Protein AF-A0A2V7WI33-F1 (afdb_monomer_lite)

Sequence (175 aa):
MARVALKHTANIDGDFFVDTTCIDCDACRQIAPAVFHDVGDQSAVFHQPASASELLQAQKALISCPTASIGSVRKHDMRGAVTSYPELIEGDVYRCGFTAENSFGAFSYLIQHPNGNAMVDSPRFAGPLVKRIDDMGGIRRLLLTHQDDVADHEKFHQRFGCERVLHRDDVRART

Secondary structure (DSSP, 8-state):
---GGGB-TTSPSSSEEEBTT-----HHHHH-TTTEEE-SSSEEESS---SHHHHHHHHHHHHH-TT--EEESS----HHHHTTPSEEEETTEEE-----GGGTT---EEE--TT--EEES-----HHHHHHHHHTT--SEEE-SSTTS-TTHHHHHHHH-PEEE--GGG--TT-

Foldseek 3Di:
DADPVQFDPPADDAFKWFGPVAQPLCQLCVQQVVFWDDPDRGITGPDDDPDPSNVLSLLLSQQQRQSSRMGGPDDDDSCSNLVCAQPDDDDQKGWGRQAHVQLSSDIKIWGQDPVFIEIEFDHAPDPSSQVVCVVSRAGAAYEYAALRRRHPVVVSCVSRVHHYDYDPVRDDPVD

Structure (mmCIF, N/CA/C/O backbone):
data_AF-A0A2V7WI33-F1
#
_entry.id   AF-A0A2V7WI33-F1
#
loop_
_atom_site.group_PDB
_atom_site.id
_atom_site.type_symbol
_atom_site.label_atom_id
_atom_site.label_alt_id
_atom_site.label_comp_id
_atom_site.label_asym_id
_atom_site.label_entity_id
_atom_site.label_seq_id
_atom_site.pdbx_PDB_ins_code
_atom_site.Cartn_x
_atom_site.Cartn_y
_atom_site.Cartn_z
_atom_site.occupancy
_atom_site.B_iso_or_equiv
_atom_site.auth_seq_id
_atom_site.auth_comp_id
_atom_site.auth_asym_id
_atom_site.auth_atom_id
_atom_site.pdbx_PDB_model_num
ATOM 1 N N . MET A 1 1 ? 11.188 -8.613 0.049 1.00 87.31 1 MET A N 1
ATOM 2 C CA . MET A 1 1 ? 11.698 -7.505 -0.791 1.00 87.31 1 MET A CA 1
ATOM 3 C C . MET A 1 1 ? 12.131 -8.096 -2.113 1.00 87.31 1 MET A C 1
ATOM 5 O O . MET A 1 1 ? 12.707 -9.182 -2.101 1.00 87.31 1 MET A O 1
ATOM 9 N N . ALA A 1 2 ? 11.846 -7.384 -3.200 1.00 96.25 2 ALA A N 1
ATOM 10 C CA . ALA A 1 2 ? 12.028 -7.858 -4.556 1.00 96.25 2 ALA A CA 1
ATOM 11 C C . ALA A 1 2 ? 13.486 -8.203 -4.863 1.00 96.25 2 ALA A C 1
ATOM 13 O O . ALA A 1 2 ? 14.413 -7.524 -4.411 1.00 96.25 2 ALA A O 1
ATOM 14 N N . ARG A 1 3 ? 13.690 -9.252 -5.656 1.00 97.44 3 ARG A N 1
ATOM 15 C CA . ARG A 1 3 ? 15.013 -9.756 -6.027 1.00 97.44 3 ARG A CA 1
ATOM 16 C C . ARG A 1 3 ? 15.239 -9.597 -7.520 1.00 97.44 3 ARG A C 1
ATOM 18 O O . ARG A 1 3 ? 14.490 -10.136 -8.324 1.00 97.44 3 ARG A O 1
ATOM 25 N N . VAL A 1 4 ? 16.343 -8.946 -7.893 1.00 96.94 4 VAL A N 1
ATOM 26 C CA . VAL A 1 4 ? 16.731 -8.772 -9.306 1.00 96.94 4 VAL A CA 1
ATOM 27 C C . VAL A 1 4 ? 16.877 -10.120 -10.024 1.00 96.94 4 VAL A C 1
ATOM 29 O O . VAL A 1 4 ? 16.466 -10.247 -11.170 1.00 96.94 4 VAL A O 1
ATOM 32 N N . ALA A 1 5 ? 17.390 -11.146 -9.335 1.00 97.50 5 ALA A N 1
ATOM 33 C CA . ALA A 1 5 ? 17.531 -12.500 -9.879 1.00 97.50 5 ALA A CA 1
ATOM 34 C C . ALA A 1 5 ? 16.192 -13.194 -10.197 1.00 97.50 5 ALA A C 1
ATOM 36 O O . ALA A 1 5 ? 16.190 -14.212 -10.879 1.00 97.50 5 ALA A O 1
ATOM 37 N N . LEU A 1 6 ? 15.072 -12.665 -9.694 1.00 98.12 6 LEU A N 1
ATOM 38 C CA . LEU A 1 6 ? 13.724 -13.176 -9.931 1.00 98.12 6 LEU A CA 1
ATOM 39 C C . LEU A 1 6 ? 12.870 -12.219 -10.766 1.00 98.12 6 LEU A C 1
ATOM 41 O O . LEU A 1 6 ? 11.649 -12.353 -10.762 1.00 98.12 6 LEU A O 1
ATOM 45 N N . LYS A 1 7 ? 13.474 -11.242 -11.458 1.00 97.88 7 LYS A N 1
ATOM 46 C CA . LYS A 1 7 ? 12.741 -10.368 -12.384 1.00 97.88 7 LYS A CA 1
ATOM 47 C C . LYS A 1 7 ? 11.865 -11.213 -13.308 1.00 97.88 7 LYS A C 1
ATOM 49 O O . LYS A 1 7 ? 12.365 -12.104 -13.992 1.00 97.88 7 LYS A O 1
ATOM 54 N N . HIS A 1 8 ? 10.569 -10.916 -13.327 1.00 97.88 8 HIS A N 1
ATOM 55 C CA . HIS A 1 8 ? 9.646 -11.568 -14.245 1.00 97.88 8 HIS A CA 1
ATOM 56 C C . HIS A 1 8 ? 10.052 -11.255 -15.694 1.00 97.88 8 HIS A C 1
ATOM 58 O O . HIS A 1 8 ? 10.411 -10.117 -16.007 1.00 97.88 8 HIS A O 1
ATOM 64 N N . THR A 1 9 ? 10.006 -12.239 -16.591 1.00 97.88 9 THR A N 1
ATOM 65 C CA . THR A 1 9 ? 10.500 -12.085 -17.974 1.00 97.88 9 THR A CA 1
ATOM 66 C C . THR A 1 9 ? 9.643 -11.147 -18.819 1.00 97.88 9 THR A C 1
ATOM 68 O O . THR A 1 9 ? 10.113 -10.649 -19.833 1.00 97.88 9 THR A O 1
ATOM 71 N N . ALA A 1 10 ? 8.400 -10.893 -18.403 1.00 98.25 10 ALA A N 1
ATOM 72 C CA . ALA A 1 10 ? 7.516 -9.927 -19.054 1.00 98.25 10 ALA A CA 1
ATOM 73 C C . ALA A 1 10 ? 7.772 -8.465 -18.642 1.00 98.25 10 ALA A C 1
ATOM 75 O O . ALA A 1 10 ? 7.139 -7.574 -19.198 1.00 98.25 10 ALA A O 1
ATOM 76 N N . ASN A 1 11 ? 8.667 -8.190 -17.680 1.00 98.69 11 ASN A N 1
ATOM 77 C CA . ASN A 1 11 ? 9.071 -6.802 -17.449 1.00 98.69 11 ASN A CA 1
ATOM 78 C C . ASN A 1 11 ? 9.838 -6.289 -18.667 1.00 98.69 11 ASN A C 1
ATOM 80 O O . ASN A 1 11 ? 10.725 -6.975 -19.173 1.00 98.69 11 ASN A O 1
ATOM 84 N N . ILE A 1 12 ? 9.582 -5.047 -19.058 1.00 98.62 12 ILE A N 1
ATOM 85 C CA . ILE A 1 12 ? 10.492 -4.335 -19.950 1.00 98.62 12 ILE A CA 1
ATOM 86 C C . ILE A 1 12 ? 11.804 -4.001 -19.230 1.00 98.62 12 ILE A C 1
ATOM 88 O O . ILE A 1 12 ? 11.855 -3.885 -17.998 1.00 98.62 12 ILE A O 1
ATOM 92 N N . ASP A 1 13 ? 12.865 -3.792 -20.004 1.00 98.19 13 ASP A N 1
ATOM 93 C CA . ASP A 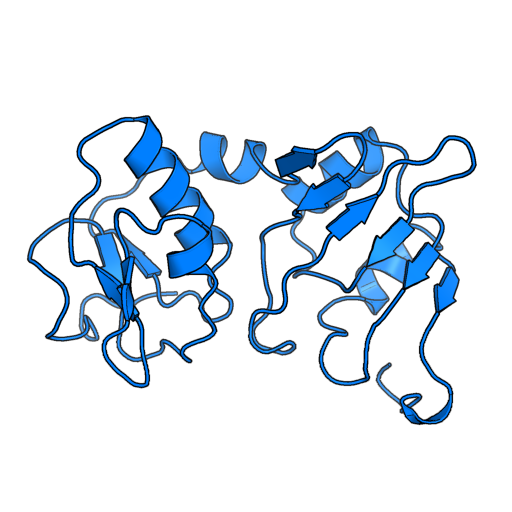1 13 ? 14.151 -3.369 -19.462 1.00 98.19 13 ASP A CA 1
ATOM 94 C C . ASP A 1 13 ? 14.043 -2.020 -18.742 1.00 98.19 13 ASP A C 1
ATOM 96 O O . ASP A 1 13 ? 13.375 -1.084 -19.190 1.00 98.19 13 ASP A O 1
ATOM 100 N N . GLY A 1 14 ? 14.736 -1.911 -17.609 1.00 97.62 14 GLY A N 1
ATOM 101 C CA . GLY A 1 14 ? 14.817 -0.667 -16.862 1.00 97.62 14 GLY A CA 1
ATOM 102 C C . GLY A 1 14 ? 14.983 -0.840 -15.361 1.00 97.62 14 GLY A C 1
ATOM 103 O O . GLY A 1 14 ? 15.399 -1.887 -14.845 1.00 97.62 14 GLY A O 1
ATOM 104 N N . ASP A 1 15 ? 14.707 0.263 -14.676 1.00 98.19 15 ASP A N 1
ATOM 105 C CA . ASP A 1 15 ? 14.970 0.431 -13.260 1.00 98.19 15 ASP A CA 1
ATOM 106 C C . ASP A 1 15 ? 13.917 -0.268 -12.401 1.00 98.19 15 ASP A C 1
ATOM 108 O O . ASP A 1 15 ? 14.273 -1.131 -11.601 1.00 98.19 15 ASP A O 1
ATOM 112 N N . PHE A 1 16 ? 12.634 0.051 -12.592 1.00 98.75 16 PHE A N 1
ATOM 113 C CA . PHE A 1 16 ? 11.541 -0.614 -11.887 1.00 98.75 16 PHE A CA 1
ATOM 114 C C . PHE A 1 16 ? 11.275 -1.996 -12.474 1.00 98.75 16 PHE A C 1
ATOM 116 O O . PHE A 1 16 ? 11.373 -2.202 -13.684 1.00 98.75 16 PHE A O 1
ATOM 123 N N . PHE A 1 17 ? 10.922 -2.943 -11.611 1.00 98.88 17 PHE A N 1
ATOM 124 C CA . PHE A 1 17 ? 10.569 -4.301 -12.006 1.00 98.88 17 PHE A CA 1
ATOM 125 C C . PHE A 1 17 ? 9.618 -4.947 -11.002 1.00 98.88 17 PHE A C 1
ATOM 127 O O . PHE A 1 17 ? 9.590 -4.572 -9.829 1.00 98.88 17 PHE A O 1
ATOM 134 N N . VAL A 1 18 ? 8.895 -5.965 -11.458 1.00 98.81 18 VAL A N 1
ATOM 135 C CA . VAL A 1 18 ? 8.186 -6.922 -10.604 1.00 98.81 18 VAL A CA 1
ATOM 136 C C . VAL A 1 18 ? 8.921 -8.260 -10.642 1.00 98.81 18 VAL A C 1
ATOM 138 O O . VAL A 1 18 ? 9.347 -8.712 -11.706 1.00 98.81 18 VAL A O 1
ATOM 141 N N . ASP A 1 19 ? 9.129 -8.888 -9.494 1.00 98.62 19 ASP A N 1
ATOM 142 C CA . ASP A 1 19 ? 9.698 -10.231 -9.426 1.00 98.62 19 ASP A CA 1
ATOM 143 C C . ASP A 1 19 ? 8.618 -11.328 -9.370 1.00 98.62 19 ASP A C 1
ATOM 145 O O . ASP A 1 19 ? 7.439 -11.061 -9.131 1.00 98.62 19 ASP A O 1
ATOM 149 N N . THR A 1 20 ? 9.020 -12.579 -9.590 1.00 98.25 20 THR A N 1
ATOM 150 C CA . THR A 1 20 ? 8.118 -13.742 -9.652 1.00 98.25 20 THR A CA 1
ATOM 151 C C . THR A 1 20 ? 7.497 -14.137 -8.308 1.00 98.25 20 THR A C 1
ATOM 153 O O . THR A 1 20 ? 6.809 -15.151 -8.240 1.00 98.25 20 THR A O 1
ATOM 156 N N . THR A 1 21 ? 7.703 -13.368 -7.232 1.00 98.19 21 THR A N 1
ATOM 157 C CA . THR A 1 21 ? 6.977 -13.561 -5.963 1.00 98.19 21 THR A CA 1
ATOM 158 C C . THR A 1 21 ? 5.654 -12.790 -5.908 1.00 98.19 21 THR A C 1
ATOM 160 O O . THR A 1 21 ? 4.983 -12.803 -4.880 1.00 98.19 21 THR A O 1
ATOM 163 N N . CYS A 1 22 ? 5.286 -12.090 -6.989 1.00 98.50 22 CYS A N 1
ATOM 164 C CA . CYS A 1 22 ? 3.999 -11.414 -7.117 1.00 98.50 22 CYS A CA 1
ATOM 165 C C . CYS A 1 22 ? 2.840 -12.416 -6.999 1.00 98.50 22 CYS A C 1
ATOM 167 O O . CYS A 1 22 ? 2.903 -13.498 -7.577 1.00 98.50 22 CYS A O 1
ATOM 169 N N . ILE A 1 23 ? 1.791 -12.026 -6.275 1.00 97.88 23 ILE A N 1
ATOM 170 C CA . ILE A 1 23 ? 0.590 -12.841 -6.015 1.00 97.88 23 ILE A CA 1
ATOM 171 C C . ILE A 1 23 ? -0.662 -12.319 -6.735 1.00 97.88 23 ILE A C 1
ATOM 173 O O . ILE A 1 23 ? -1.766 -12.644 -6.331 1.00 97.88 23 ILE A O 1
ATOM 177 N N . ASP A 1 24 ? -0.498 -11.436 -7.722 1.00 98.00 24 ASP A N 1
ATOM 178 C CA . ASP A 1 24 ? -1.612 -10.844 -8.481 1.00 98.00 24 ASP A CA 1
ATOM 179 C C . ASP A 1 24 ? -2.706 -10.151 -7.640 1.00 98.00 24 ASP A C 1
ATOM 181 O O . ASP A 1 24 ? -3.896 -10.198 -7.918 1.00 98.00 24 ASP A O 1
ATOM 185 N N . CYS A 1 25 ? -2.301 -9.413 -6.605 1.00 97.12 25 CYS A N 1
ATOM 186 C CA . CYS A 1 25 ? -3.233 -8.629 -5.780 1.00 97.12 25 CYS A CA 1
ATOM 187 C C . CYS A 1 25 ? -3.832 -7.382 -6.473 1.00 97.12 25 CYS A C 1
ATOM 189 O O . CYS A 1 25 ? -4.502 -6.592 -5.818 1.00 97.12 25 CYS A O 1
ATOM 191 N N . ASP A 1 26 ? -3.500 -7.116 -7.743 1.00 97.50 26 ASP A N 1
ATOM 192 C CA . ASP A 1 26 ? -3.923 -5.942 -8.538 1.00 97.50 26 ASP A CA 1
ATOM 193 C C . ASP A 1 26 ? -3.500 -4.537 -8.024 1.00 97.50 26 ASP A C 1
ATOM 195 O O . ASP A 1 26 ? -3.507 -3.561 -8.779 1.00 97.50 26 ASP A O 1
ATOM 199 N N . ALA A 1 27 ? -3.021 -4.403 -6.781 1.00 97.88 27 ALA A N 1
ATOM 200 C CA . ALA A 1 27 ? -2.763 -3.108 -6.141 1.00 97.88 27 ALA A CA 1
ATOM 201 C C . ALA A 1 27 ? -1.864 -2.158 -6.959 1.00 97.88 27 ALA A C 1
ATOM 203 O O . ALA A 1 27 ? -2.112 -0.952 -7.025 1.00 97.88 27 ALA A O 1
ATOM 204 N N . CYS A 1 28 ? -0.816 -2.672 -7.610 1.00 98.56 28 CYS A N 1
ATOM 205 C CA . CYS A 1 28 ? 0.083 -1.842 -8.412 1.00 98.56 28 CYS A CA 1
ATOM 206 C C . CYS A 1 28 ? -0.556 -1.309 -9.694 1.00 98.56 28 CYS A C 1
ATOM 208 O O . CYS A 1 28 ? -0.241 -0.186 -10.088 1.00 98.56 28 CYS A O 1
ATOM 210 N N . ARG A 1 29 ? -1.469 -2.070 -10.305 1.00 98.31 29 ARG A N 1
ATOM 211 C CA . ARG A 1 29 ? -2.186 -1.674 -11.521 1.00 98.31 29 ARG A CA 1
ATOM 212 C C . ARG A 1 29 ? -3.234 -0.615 -11.206 1.00 98.31 29 ARG A C 1
ATOM 214 O O . ARG A 1 29 ? -3.390 0.322 -11.975 1.00 98.31 29 ARG A O 1
ATOM 221 N N . GLN A 1 30 ? -3.856 -0.675 -10.029 1.00 98.06 30 GLN A N 1
ATOM 222 C CA . GLN A 1 30 ? -4.762 0.385 -9.571 1.00 98.06 30 GLN A CA 1
ATOM 223 C C . GLN A 1 30 ? -4.034 1.664 -9.130 1.00 98.06 30 GLN A C 1
ATOM 225 O O . GLN A 1 30 ? -4.556 2.765 -9.296 1.00 98.06 30 GLN A O 1
ATOM 230 N N . ILE A 1 31 ? -2.839 1.549 -8.541 1.00 98.38 31 ILE A N 1
ATOM 231 C CA . ILE A 1 31 ? -2.067 2.716 -8.077 1.00 98.38 31 ILE A CA 1
ATOM 232 C C . ILE A 1 31 ? -1.317 3.393 -9.234 1.00 98.38 31 ILE A C 1
ATOM 234 O O . ILE A 1 31 ? -1.269 4.618 -9.304 1.00 98.38 31 ILE A O 1
ATOM 238 N N . ALA A 1 32 ? -0.716 2.612 -10.130 1.00 98.62 32 ALA A N 1
ATOM 239 C CA . ALA A 1 32 ? 0.151 3.099 -11.198 1.00 98.62 32 ALA A CA 1
ATOM 240 C C . ALA A 1 32 ? -0.133 2.375 -12.533 1.00 98.62 32 ALA A C 1
ATOM 242 O O . ALA A 1 32 ? 0.757 1.709 -13.073 1.00 98.62 32 ALA A O 1
ATOM 243 N N . PRO A 1 33 ? -1.347 2.528 -13.102 1.00 98.56 33 PRO A N 1
ATOM 244 C CA . PRO A 1 33 ? -1.762 1.830 -14.328 1.00 98.56 33 PRO A CA 1
ATOM 245 C C . PRO A 1 33 ? -0.921 2.192 -15.555 1.00 98.56 33 PRO A C 1
ATOM 247 O O . PRO A 1 33 ? -0.856 1.430 -16.509 1.00 98.56 33 PRO A O 1
ATOM 250 N N . ALA A 1 34 ? -0.254 3.349 -15.542 1.00 98.62 34 ALA A N 1
ATOM 251 C CA . ALA A 1 34 ? 0.660 3.748 -16.608 1.00 98.62 34 ALA A CA 1
ATOM 252 C C . ALA A 1 34 ? 1.993 2.975 -16.592 1.00 98.62 34 ALA A C 1
ATOM 254 O O . ALA A 1 34 ? 2.750 3.100 -17.541 1.00 98.62 34 ALA A O 1
ATOM 255 N N . VAL A 1 35 ? 2.305 2.230 -15.522 1.00 98.81 35 VAL A N 1
ATOM 256 C CA . VAL A 1 35 ? 3.610 1.572 -15.300 1.00 98.81 35 VAL A CA 1
ATOM 257 C C . VAL A 1 35 ? 3.471 0.051 -15.236 1.00 98.81 35 VAL A C 1
ATOM 259 O O . VAL A 1 35 ? 4.302 -0.668 -15.795 1.00 98.81 35 VAL A O 1
ATOM 262 N N . PHE A 1 36 ? 2.430 -0.447 -14.559 1.00 98.81 36 PHE A N 1
ATOM 263 C CA . PHE A 1 36 ? 2.208 -1.878 -14.341 1.00 98.81 36 PHE A CA 1
ATOM 264 C C . PHE A 1 36 ? 0.983 -2.383 -15.095 1.00 98.81 36 PHE A C 1
ATOM 266 O O . PHE A 1 36 ? -0.055 -1.726 -15.100 1.00 98.81 36 PHE A O 1
ATOM 273 N N . HIS A 1 37 ? 1.093 -3.577 -15.669 1.00 98.62 37 HIS A N 1
ATOM 274 C CA . HIS A 1 37 ? -0.010 -4.263 -16.338 1.00 98.62 37 HIS A CA 1
ATOM 275 C C . HIS A 1 37 ? -0.134 -5.713 -15.878 1.00 98.62 37 HIS A C 1
ATOM 277 O O . HIS A 1 37 ? 0.742 -6.239 -15.185 1.00 98.62 37 HIS A O 1
ATOM 283 N N . ASP A 1 38 ? -1.253 -6.318 -16.251 1.00 98.31 38 ASP A N 1
ATOM 284 C CA . ASP A 1 38 ? -1.547 -7.727 -16.042 1.00 98.31 38 ASP A CA 1
ATOM 285 C C . ASP A 1 38 ? -0.766 -8.599 -17.042 1.00 98.31 38 ASP A C 1
ATOM 287 O O . ASP A 1 38 ? -0.683 -8.269 -18.229 1.00 98.31 38 ASP A O 1
ATOM 291 N N . VAL A 1 39 ? -0.179 -9.692 -16.550 1.00 98.00 39 VAL A N 1
ATOM 292 C CA . VAL A 1 39 ? 0.493 -10.732 -17.348 1.00 98.00 39 VAL A CA 1
ATOM 293 C C . VAL A 1 39 ? -0.016 -12.139 -17.003 1.00 98.00 39 VAL A C 1
ATOM 295 O O . VAL A 1 39 ? 0.717 -13.117 -17.153 1.00 98.00 39 VAL A O 1
ATOM 298 N N . GLY A 1 40 ? -1.273 -12.245 -16.565 1.00 96.06 40 GLY A N 1
ATOM 299 C CA . GLY A 1 40 ? -1.909 -13.476 -16.110 1.00 96.06 40 GLY A CA 1
ATOM 300 C C . GLY A 1 40 ? -1.872 -13.548 -14.589 1.00 96.06 40 GLY A C 1
ATOM 301 O O . GLY A 1 40 ? -2.366 -12.666 -13.908 1.00 96.06 40 GLY A O 1
ATOM 302 N N . ASP A 1 41 ? -1.223 -14.566 -14.034 1.00 96.19 41 ASP A N 1
ATOM 303 C CA . ASP A 1 41 ? -1.205 -14.778 -12.580 1.00 96.19 41 ASP A CA 1
ATOM 304 C C . ASP A 1 41 ? -0.270 -13.811 -11.819 1.00 96.19 41 ASP A C 1
ATOM 306 O O . ASP A 1 41 ? 0.066 -14.066 -10.660 1.00 96.19 41 ASP A O 1
ATOM 310 N N . GLN A 1 42 ? 0.227 -12.743 -12.465 1.00 98.06 42 GLN A N 1
ATOM 311 C CA . GLN A 1 42 ? 1.177 -11.764 -11.918 1.00 98.06 42 GLN A CA 1
ATOM 312 C C . GLN A 1 42 ? 1.046 -10.396 -12.610 1.00 98.06 42 GLN A C 1
ATOM 314 O O . GLN A 1 42 ? 0.432 -10.249 -13.663 1.00 98.06 42 GLN A O 1
ATOM 319 N N . SER A 1 43 ? 1.711 -9.384 -12.047 1.00 98.62 43 SER A N 1
ATOM 320 C CA . SER A 1 43 ? 1.935 -8.092 -12.709 1.00 98.62 43 SER A CA 1
ATOM 321 C C . SER A 1 43 ? 3.357 -7.973 -13.252 1.00 98.62 43 SER A C 1
ATOM 323 O O . SER A 1 43 ? 4.296 -8.534 -12.688 1.00 98.62 43 SER A O 1
ATOM 325 N N . ALA A 1 44 ? 3.546 -7.144 -14.277 1.00 98.81 44 ALA A N 1
ATOM 326 C CA . ALA A 1 44 ? 4.866 -6.750 -14.771 1.00 98.81 44 ALA A CA 1
ATOM 327 C C . ALA A 1 44 ? 4.937 -5.246 -15.069 1.00 98.81 44 ALA A C 1
ATOM 329 O O . ALA A 1 44 ? 3.912 -4.577 -15.215 1.00 98.81 44 ALA A O 1
ATOM 330 N N . VAL A 1 45 ? 6.155 -4.703 -15.144 1.00 98.81 45 VAL A N 1
ATOM 331 C CA . VAL A 1 45 ? 6.389 -3.342 -15.648 1.00 98.81 45 VAL A CA 1
ATOM 332 C C . VAL A 1 45 ? 6.366 -3.368 -17.172 1.00 98.81 45 VAL A C 1
ATOM 334 O O . VAL A 1 45 ? 7.212 -4.024 -17.774 1.00 98.81 45 VAL A O 1
ATOM 337 N N . PHE A 1 46 ? 5.452 -2.622 -17.790 1.00 98.62 46 PHE A N 1
ATOM 338 C CA . PHE A 1 46 ? 5.365 -2.494 -19.254 1.00 98.62 46 PHE A CA 1
ATOM 339 C C . PHE A 1 46 ? 5.829 -1.126 -19.768 1.00 98.62 46 PHE A C 1
ATOM 341 O O . PHE A 1 46 ? 6.100 -0.970 -20.956 1.00 98.62 46 PHE A O 1
ATOM 348 N N . HIS A 1 47 ? 5.939 -0.144 -18.870 1.00 98.62 47 HIS A N 1
ATOM 349 C CA . HIS A 1 47 ? 6.434 1.202 -19.148 1.00 98.62 47 HIS A CA 1
ATOM 350 C C . HIS A 1 47 ? 7.217 1.710 -17.936 1.00 98.62 47 HIS A C 1
ATOM 352 O O . HIS A 1 47 ? 6.738 1.657 -16.805 1.00 98.62 47 HIS A O 1
ATOM 358 N N . GLN A 1 48 ? 8.448 2.172 -18.153 1.00 98.69 48 GLN A N 1
ATOM 359 C CA . GLN A 1 48 ? 9.272 2.712 -17.076 1.00 98.69 48 GLN A CA 1
ATOM 360 C C . GLN A 1 48 ? 8.796 4.133 -16.759 1.00 98.69 48 GLN A C 1
ATOM 362 O O . GLN A 1 48 ? 8.568 4.898 -17.695 1.00 98.69 48 GLN A O 1
ATOM 367 N N . PRO A 1 49 ? 8.710 4.532 -15.476 1.00 98.44 49 PRO A N 1
ATOM 368 C CA . PRO A 1 49 ? 8.307 5.887 -15.120 1.00 98.44 49 PRO A CA 1
ATOM 369 C C . PRO A 1 49 ? 9.165 6.949 -15.820 1.00 98.44 49 PRO A C 1
ATOM 371 O O . PRO A 1 49 ? 10.376 7.023 -15.600 1.00 98.44 49 PRO A O 1
ATOM 374 N N . ALA A 1 50 ? 8.534 7.786 -16.642 1.00 97.62 50 ALA A N 1
ATOM 375 C CA . ALA A 1 50 ? 9.186 8.812 -17.456 1.00 97.62 50 ALA A CA 1
ATOM 376 C C . ALA A 1 50 ? 8.939 10.237 -16.932 1.00 97.62 50 ALA A C 1
ATOM 378 O O . ALA A 1 50 ? 9.632 11.177 -17.322 1.00 97.62 50 ALA A O 1
ATOM 379 N N . SER A 1 51 ? 7.975 10.407 -16.023 1.00 98.31 51 SER A N 1
ATOM 380 C CA . SER A 1 51 ? 7.644 11.684 -15.385 1.00 98.31 51 SER A CA 1
ATOM 381 C C . SER A 1 51 ? 7.737 11.608 -13.859 1.00 98.31 51 SER A C 1
ATOM 383 O O . SER A 1 51 ? 7.696 10.531 -13.264 1.00 98.31 51 SER A O 1
ATOM 385 N N . ALA A 1 52 ? 7.820 12.766 -13.195 1.00 97.81 52 ALA A N 1
ATOM 386 C CA . ALA A 1 52 ? 7.797 12.832 -11.730 1.00 97.81 52 ALA A CA 1
ATOM 387 C C . ALA A 1 52 ? 6.494 12.257 -11.136 1.00 97.81 52 ALA A C 1
ATOM 389 O O . ALA A 1 52 ? 6.523 11.642 -10.072 1.00 97.81 52 ALA A O 1
ATOM 390 N N . SE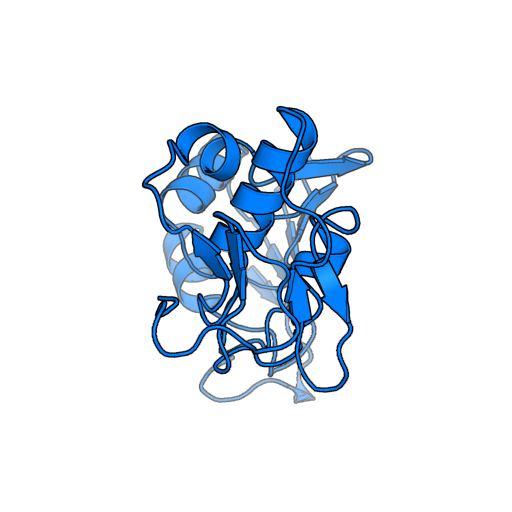R A 1 53 ? 5.369 12.423 -11.842 1.00 98.06 53 SER A N 1
ATOM 391 C CA . SER A 1 53 ? 4.071 11.864 -11.447 1.00 98.06 53 SER A CA 1
ATOM 392 C C . SER A 1 53 ? 4.072 10.337 -11.530 1.00 98.06 53 SER A C 1
ATOM 394 O O . SER A 1 53 ? 3.754 9.664 -10.550 1.00 98.06 53 SER A O 1
ATOM 396 N N . GLU A 1 54 ? 4.513 9.776 -12.661 1.00 98.56 54 GLU A N 1
ATOM 397 C CA . GLU A 1 54 ? 4.633 8.321 -12.831 1.00 98.56 54 GLU A CA 1
ATOM 398 C C . GLU A 1 54 ? 5.603 7.714 -11.817 1.00 98.56 54 GLU A C 1
ATOM 400 O O . GLU A 1 54 ? 5.323 6.657 -11.255 1.00 98.56 54 GLU A O 1
ATOM 405 N N . LEU A 1 55 ? 6.719 8.398 -11.537 1.00 98.62 55 LEU A N 1
ATOM 406 C CA . LEU A 1 55 ? 7.688 7.951 -10.542 1.00 98.62 55 LEU A CA 1
ATOM 407 C C . LEU A 1 55 ? 7.053 7.879 -9.153 1.00 98.62 55 LEU A C 1
ATOM 409 O O . LEU A 1 55 ? 7.197 6.867 -8.470 1.00 98.62 55 LEU A O 1
ATOM 413 N N . LEU A 1 56 ? 6.318 8.918 -8.747 1.00 98.62 56 LEU A N 1
ATOM 414 C CA . LEU A 1 56 ? 5.616 8.932 -7.467 1.00 98.62 56 LEU A CA 1
ATOM 415 C C . LEU A 1 56 ? 4.588 7.794 -7.380 1.00 98.62 56 LEU A C 1
ATOM 417 O O . LEU A 1 56 ? 4.542 7.100 -6.366 1.00 98.62 56 LEU A O 1
ATOM 421 N N . GLN A 1 57 ? 3.800 7.554 -8.434 1.00 98.69 57 GLN A N 1
ATOM 422 C CA . GLN A 1 57 ? 2.831 6.451 -8.448 1.00 98.69 57 GLN A CA 1
ATOM 423 C C . GLN A 1 57 ? 3.519 5.079 -8.400 1.00 98.69 57 GLN A C 1
ATOM 425 O O . GLN A 1 57 ? 3.106 4.214 -7.627 1.00 98.69 57 GLN A O 1
ATOM 430 N N . ALA A 1 58 ? 4.620 4.878 -9.129 1.00 98.75 58 ALA A N 1
ATOM 431 C CA . ALA A 1 58 ? 5.389 3.635 -9.067 1.00 98.75 58 ALA A CA 1
ATOM 432 C C . ALA A 1 58 ? 5.993 3.392 -7.675 1.00 98.75 58 ALA A C 1
ATOM 434 O O . ALA A 1 58 ? 5.955 2.276 -7.156 1.00 98.75 58 ALA A O 1
ATOM 435 N N . GLN A 1 59 ? 6.491 4.443 -7.022 1.00 98.75 59 GLN A N 1
ATOM 436 C CA . GLN A 1 59 ? 6.976 4.377 -5.645 1.00 98.75 59 GLN A CA 1
ATOM 437 C C . GLN A 1 59 ? 5.849 4.069 -4.646 1.00 98.75 59 GLN A C 1
ATOM 439 O O . GLN A 1 59 ? 6.046 3.278 -3.722 1.00 98.75 59 GLN A O 1
ATOM 444 N N . LYS A 1 60 ? 4.658 4.651 -4.839 1.00 98.75 60 LYS A N 1
ATOM 445 C CA . LYS A 1 60 ? 3.451 4.350 -4.055 1.00 98.75 60 LYS A CA 1
ATOM 446 C C . LYS A 1 60 ? 3.002 2.899 -4.221 1.00 98.75 60 LYS A C 1
ATOM 448 O O . LYS A 1 60 ? 2.644 2.265 -3.225 1.00 98.75 60 LYS A O 1
ATOM 453 N N . ALA A 1 61 ? 3.051 2.367 -5.442 1.00 98.69 61 ALA A N 1
ATOM 454 C CA . ALA A 1 61 ? 2.785 0.961 -5.724 1.00 98.69 61 ALA A CA 1
ATOM 455 C C . ALA A 1 61 ? 3.819 0.063 -5.029 1.00 98.69 61 ALA A C 1
ATOM 457 O O . ALA A 1 61 ? 3.441 -0.891 -4.356 1.00 98.69 61 ALA A O 1
ATOM 458 N N . LEU A 1 62 ? 5.108 0.420 -5.097 1.00 98.56 62 LEU A N 1
ATOM 459 C CA . LEU A 1 62 ? 6.198 -0.318 -4.453 1.00 98.56 62 LEU A CA 1
ATOM 460 C C . LEU A 1 62 ? 5.983 -0.467 -2.943 1.00 98.56 62 LEU A C 1
ATOM 462 O O . LEU A 1 62 ? 6.027 -1.584 -2.429 1.00 98.56 62 LEU A O 1
ATOM 466 N N . ILE A 1 63 ? 5.705 0.626 -2.223 1.00 98.12 63 ILE A N 1
ATOM 467 C CA . ILE A 1 63 ? 5.474 0.557 -0.767 1.00 98.12 63 ILE A CA 1
ATOM 468 C C . ILE A 1 63 ? 4.157 -0.138 -0.399 1.00 98.12 63 ILE A C 1
ATOM 470 O O . ILE A 1 63 ? 4.019 -0.622 0.724 1.00 98.12 63 ILE A O 1
ATOM 474 N N . SER A 1 64 ? 3.207 -0.199 -1.335 1.00 98.44 64 SER A N 1
ATOM 475 C CA . SER A 1 64 ? 1.899 -0.832 -1.143 1.00 98.44 64 SER A CA 1
ATOM 476 C C . SER A 1 64 ? 1.851 -2.272 -1.638 1.00 98.44 64 SER A C 1
ATOM 478 O O . SER A 1 64 ? 0.817 -2.901 -1.472 1.00 98.44 64 SER A O 1
ATOM 480 N N . CYS A 1 65 ? 2.926 -2.809 -2.220 1.00 98.50 65 CYS A N 1
ATOM 481 C CA . CYS A 1 65 ? 2.977 -4.202 -2.644 1.00 98.50 65 CYS A CA 1
ATOM 482 C C . CYS A 1 65 ? 3.006 -5.121 -1.408 1.00 98.50 65 CYS A C 1
ATOM 484 O O . CYS A 1 65 ? 3.945 -5.012 -0.609 1.00 98.50 65 CYS A O 1
ATOM 486 N N . PRO A 1 66 ? 2.026 -6.026 -1.247 1.00 98.00 66 PRO A N 1
ATOM 487 C CA . PRO A 1 66 ? 1.874 -6.816 -0.025 1.00 98.00 66 PRO A CA 1
ATOM 488 C C . PRO A 1 66 ? 3.037 -7.791 0.191 1.00 98.00 66 PRO A C 1
ATOM 490 O O . PRO A 1 66 ? 3.545 -7.913 1.302 1.00 98.00 66 PRO A O 1
ATOM 493 N N . THR A 1 67 ? 3.524 -8.398 -0.890 1.00 97.94 67 THR A N 1
ATOM 494 C CA . THR A 1 67 ? 4.644 -9.354 -0.920 1.00 97.94 67 THR A CA 1
ATOM 495 C C . THR A 1 67 ? 6.001 -8.682 -1.148 1.00 97.94 67 THR A C 1
ATOM 497 O O . THR A 1 67 ? 7.046 -9.334 -1.213 1.00 97.94 67 THR A O 1
ATOM 500 N N . ALA A 1 68 ? 6.014 -7.349 -1.274 1.00 98.06 68 ALA A N 1
ATOM 501 C CA . ALA A 1 68 ? 7.190 -6.559 -1.622 1.00 98.06 68 ALA A CA 1
ATOM 502 C C . ALA A 1 68 ? 7.919 -7.066 -2.887 1.00 98.06 68 ALA A C 1
ATOM 504 O O . ALA A 1 68 ? 9.149 -7.029 -2.922 1.00 98.06 68 ALA A O 1
ATOM 505 N N . SER A 1 69 ? 7.170 -7.529 -3.894 1.00 98.56 69 SER A N 1
ATOM 506 C CA . SER A 1 69 ? 7.665 -8.057 -5.180 1.00 98.56 69 SER A CA 1
ATOM 507 C C . SER A 1 69 ? 8.023 -6.973 -6.198 1.00 98.56 69 SER A C 1
ATOM 509 O O . SER A 1 69 ? 8.650 -7.259 -7.212 1.00 98.56 69 SER A O 1
ATOM 511 N N . ILE A 1 70 ? 7.659 -5.717 -5.937 1.00 98.69 70 ILE A N 1
ATOM 512 C CA . ILE A 1 70 ? 8.067 -4.573 -6.759 1.00 98.69 70 ILE A CA 1
ATOM 513 C C . ILE A 1 70 ? 9.416 -4.062 -6.254 1.00 98.69 70 ILE A C 1
ATOM 515 O O . ILE A 1 70 ? 9.590 -3.810 -5.060 1.00 98.69 70 ILE A O 1
ATOM 519 N N . GLY A 1 71 ? 10.370 -3.899 -7.165 1.00 98.25 71 GLY A N 1
ATOM 520 C CA . GLY A 1 71 ? 11.716 -3.416 -6.880 1.00 98.25 71 GLY A CA 1
ATOM 521 C C . GLY A 1 71 ? 12.164 -2.314 -7.831 1.00 98.25 71 GLY A C 1
ATOM 522 O O . GLY A 1 71 ? 11.535 -2.045 -8.851 1.00 98.25 71 GLY A O 1
ATOM 523 N N . SER A 1 72 ? 13.285 -1.687 -7.480 1.00 97.81 72 SER A N 1
ATOM 524 C CA . SER A 1 72 ? 14.073 -0.818 -8.360 1.00 97.81 72 SER A CA 1
ATOM 525 C C . SER A 1 72 ? 15.537 -1.251 -8.310 1.00 97.81 72 SER A C 1
ATOM 527 O O . SER A 1 72 ? 16.000 -1.769 -7.290 1.00 97.81 72 SER A O 1
ATOM 529 N N . VAL A 1 73 ? 16.262 -1.105 -9.419 1.00 97.19 73 VAL A N 1
ATOM 530 C CA . VAL A 1 73 ? 17.692 -1.442 -9.494 1.00 97.19 73 VAL A CA 1
ATOM 531 C C . VAL A 1 73 ? 18.515 -0.394 -8.749 1.00 97.19 73 VAL A C 1
ATOM 533 O O . VAL A 1 73 ? 19.454 -0.736 -8.027 1.00 97.19 73 VAL A O 1
ATOM 536 N N . ARG A 1 74 ? 18.158 0.886 -8.893 1.00 95.19 74 ARG A N 1
ATOM 537 C CA . ARG A 1 74 ? 18.782 1.986 -8.149 1.00 95.19 74 ARG A CA 1
ATOM 538 C C . ARG A 1 74 ? 18.000 2.306 -6.879 1.00 95.19 74 ARG A C 1
ATOM 540 O O . ARG A 1 74 ? 16.802 2.065 -6.782 1.00 95.19 74 ARG A O 1
ATOM 547 N N . LYS A 1 75 ? 18.671 2.915 -5.901 1.00 95.19 75 LYS A N 1
ATOM 548 C CA . LYS A 1 75 ? 17.992 3.459 -4.718 1.00 95.19 75 LYS A CA 1
ATOM 549 C C . LYS A 1 75 ? 17.239 4.734 -5.090 1.00 95.19 75 LYS A C 1
ATOM 551 O O . LYS A 1 75 ? 17.793 5.600 -5.762 1.00 95.19 75 LYS A O 1
ATOM 556 N N . HIS A 1 76 ? 16.018 4.862 -4.586 1.00 96.12 76 HIS A N 1
ATOM 557 C CA . HIS A 1 76 ? 15.189 6.058 -4.729 1.00 96.12 76 HIS A CA 1
ATOM 558 C C . HIS A 1 76 ? 14.915 6.705 -3.378 1.00 96.12 76 HIS A C 1
ATOM 560 O O . HIS A 1 76 ? 14.845 6.019 -2.356 1.00 96.12 76 HIS A O 1
ATOM 566 N N . ASP A 1 77 ? 14.711 8.022 -3.383 1.00 97.06 77 ASP A N 1
ATOM 567 C CA . ASP A 1 77 ? 14.074 8.685 -2.250 1.00 97.06 77 ASP A CA 1
ATOM 568 C C . ASP A 1 77 ? 12.583 8.328 -2.240 1.00 97.06 77 ASP A C 1
ATOM 570 O O . ASP A 1 77 ? 11.830 8.711 -3.134 1.00 97.06 77 ASP A O 1
ATOM 574 N N . MET A 1 78 ? 12.174 7.574 -1.220 1.00 97.38 78 MET A N 1
ATOM 575 C CA . MET A 1 78 ? 10.802 7.097 -1.044 1.00 97.38 78 MET A CA 1
ATOM 576 C C . MET A 1 78 ? 9.958 8.026 -0.169 1.00 97.38 78 MET A C 1
ATOM 578 O O . MET A 1 78 ? 8.778 7.739 0.050 1.00 97.38 78 MET A O 1
ATOM 582 N N . ARG A 1 79 ? 10.535 9.118 0.361 1.00 97.56 79 ARG A N 1
ATOM 583 C CA . ARG A 1 79 ? 9.839 10.022 1.287 1.00 97.56 79 ARG A CA 1
ATOM 584 C C . ARG A 1 79 ? 8.540 10.524 0.687 1.00 97.56 79 ARG A C 1
ATOM 586 O O . ARG A 1 79 ? 7.524 10.374 1.346 1.00 97.56 79 ARG A O 1
ATOM 593 N N . GLY A 1 80 ? 8.560 11.000 -0.561 1.00 97.44 80 GLY A N 1
ATOM 594 C CA . GLY A 1 80 ? 7.371 11.494 -1.262 1.00 97.44 80 GLY A CA 1
ATOM 595 C C . GLY A 1 80 ? 6.209 10.499 -1.233 1.00 97.44 80 GLY A C 1
ATOM 596 O O . GLY A 1 80 ? 5.122 10.847 -0.777 1.00 97.44 80 GLY A O 1
ATOM 597 N N . ALA A 1 81 ? 6.460 9.243 -1.617 1.00 97.94 81 ALA A N 1
ATOM 598 C CA . ALA A 1 81 ? 5.454 8.184 -1.610 1.00 97.94 81 ALA A CA 1
ATOM 599 C C . ALA A 1 81 ? 4.968 7.834 -0.196 1.00 97.94 81 ALA A C 1
ATOM 601 O O . ALA A 1 81 ? 3.763 7.772 0.041 1.00 97.94 81 ALA A O 1
ATOM 602 N N . VAL A 1 82 ? 5.878 7.675 0.770 1.00 97.94 82 VAL A N 1
ATOM 603 C CA . VAL A 1 82 ? 5.512 7.420 2.177 1.00 97.94 82 VAL A CA 1
ATOM 604 C C . VAL A 1 82 ? 4.654 8.561 2.726 1.00 97.94 82 VAL A C 1
ATOM 606 O O . VAL A 1 82 ? 3.651 8.326 3.392 1.00 97.94 82 VAL A O 1
ATOM 609 N N . THR A 1 83 ? 5.011 9.800 2.389 1.00 96.69 83 THR A N 1
ATOM 610 C CA . THR A 1 83 ? 4.287 11.012 2.765 1.00 96.69 83 THR A CA 1
ATOM 611 C C . THR A 1 83 ? 3.096 11.330 1.856 1.00 96.69 83 THR A C 1
ATOM 613 O O . THR A 1 83 ? 2.497 12.398 1.982 1.00 96.69 83 THR A O 1
ATOM 616 N N . SER A 1 84 ? 2.707 10.435 0.956 1.00 96.69 84 SER A N 1
ATOM 617 C CA . SER A 1 84 ? 1.460 10.582 0.199 1.00 96.69 84 SER A CA 1
ATOM 618 C C . SER A 1 84 ? 0.300 9.817 0.835 1.00 96.69 84 SER A C 1
ATOM 620 O O . SER A 1 84 ? -0.846 10.122 0.535 1.00 96.69 84 SER A O 1
ATOM 622 N N . TYR A 1 85 ? 0.586 8.880 1.751 1.00 98.12 85 TYR A N 1
ATOM 623 C CA . TYR A 1 85 ? -0.431 8.062 2.408 1.00 98.12 85 TYR A CA 1
ATOM 624 C C . TYR A 1 85 ? -0.762 8.535 3.839 1.00 98.12 85 TYR A C 1
ATOM 626 O O . TYR A 1 85 ? 0.155 8.944 4.557 1.00 98.12 85 TYR A O 1
ATOM 634 N N . PRO A 1 86 ? -2.035 8.482 4.277 1.00 98.50 86 PRO A N 1
ATOM 635 C CA . PRO A 1 86 ? -3.186 8.076 3.473 1.00 98.50 86 PRO A CA 1
ATOM 636 C C . PRO A 1 86 ? -3.501 9.140 2.397 1.00 98.50 86 PRO A C 1
ATOM 638 O O . PRO A 1 86 ? -3.342 10.336 2.630 1.00 98.50 86 PRO A O 1
ATOM 641 N N . GLU A 1 87 ? -3.857 8.694 1.195 1.00 97.94 87 GLU A N 1
ATOM 642 C CA . GLU A 1 87 ? -4.083 9.536 0.015 1.00 97.94 87 GLU A CA 1
ATOM 643 C C . GLU A 1 87 ? -5.567 9.875 -0.087 1.00 97.94 87 GLU A C 1
ATOM 645 O O . GLU A 1 87 ? -6.390 8.964 -0.069 1.00 97.94 87 GLU A O 1
ATOM 650 N N . LEU A 1 88 ? -5.909 11.157 -0.229 1.00 98.00 88 LEU A N 1
ATOM 651 C CA . LEU A 1 88 ? -7.293 11.580 -0.439 1.00 98.00 88 LEU A CA 1
ATOM 652 C C . LEU A 1 88 ? -7.823 11.023 -1.768 1.00 98.00 88 LEU A C 1
ATOM 654 O O . LEU A 1 88 ? -7.208 11.242 -2.811 1.00 98.00 88 LEU A O 1
ATOM 658 N N . ILE A 1 89 ? -8.964 10.336 -1.720 1.00 97.62 89 ILE A N 1
ATOM 659 C CA . ILE A 1 89 ? -9.708 9.909 -2.909 1.00 97.62 89 ILE A CA 1
ATOM 660 C C . ILE A 1 89 ? -10.724 10.992 -3.263 1.00 97.62 89 ILE A C 1
ATOM 662 O O . ILE A 1 89 ? -10.634 11.607 -4.321 1.00 97.62 89 ILE A O 1
ATOM 666 N N . GLU A 1 90 ? -11.672 11.237 -2.358 1.00 97.81 90 GLU A N 1
ATOM 667 C CA . GLU A 1 90 ? -12.765 12.187 -2.548 1.00 97.81 90 GLU A CA 1
ATOM 668 C C . GLU A 1 90 ? -13.373 12.556 -1.190 1.00 97.81 90 GLU A C 1
ATOM 670 O O . GLU A 1 90 ? -13.509 11.700 -0.317 1.00 97.81 90 GLU A O 1
ATOM 675 N N . GLY A 1 91 ? -13.739 13.829 -1.009 1.00 97.44 91 GLY A N 1
ATOM 676 C CA . GLY A 1 91 ? -14.393 14.306 0.211 1.00 97.44 91 GLY A CA 1
ATOM 677 C C . GLY A 1 91 ? -13.550 14.072 1.467 1.00 97.44 91 GLY A C 1
ATOM 678 O O . GLY A 1 91 ? -12.516 14.709 1.654 1.00 97.44 91 GLY A O 1
ATOM 679 N N . ASP A 1 92 ? -14.018 13.174 2.327 1.00 97.88 92 ASP A N 1
ATOM 680 C CA . ASP A 1 92 ? -13.413 12.762 3.595 1.00 97.88 92 ASP A CA 1
ATOM 681 C C . ASP A 1 92 ? -12.849 11.326 3.556 1.00 97.88 92 ASP A C 1
ATOM 683 O O . ASP A 1 92 ? -12.470 10.778 4.596 1.00 97.88 92 ASP A O 1
ATOM 687 N N . VAL A 1 93 ? -12.759 10.722 2.365 1.00 98.62 93 VAL A N 1
ATOM 688 C CA . VAL A 1 93 ? -12.317 9.338 2.151 1.00 98.62 93 VAL A CA 1
ATOM 689 C C . VAL A 1 93 ? -10.875 9.293 1.656 1.00 98.62 93 VAL A C 1
ATOM 691 O O . VAL A 1 93 ? -10.532 9.851 0.612 1.00 98.62 93 VAL A O 1
ATOM 694 N N . TYR A 1 94 ? -10.031 8.550 2.369 1.00 98.81 94 TYR A N 1
ATOM 695 C CA . TYR A 1 94 ? -8.613 8.391 2.073 1.00 98.81 94 TYR A CA 1
ATOM 696 C C . TYR A 1 94 ? -8.234 6.916 1.925 1.00 98.81 94 TYR A C 1
ATOM 698 O O . TYR A 1 94 ? -8.656 6.084 2.720 1.00 98.81 94 TYR A O 1
ATOM 706 N N . ARG A 1 95 ? -7.360 6.582 0.974 1.00 98.62 95 ARG A N 1
ATOM 707 C CA . ARG A 1 95 ? -6.750 5.249 0.833 1.00 98.62 95 ARG A CA 1
ATOM 708 C C . ARG A 1 95 ? -5.453 5.165 1.628 1.00 98.62 95 ARG A C 1
ATOM 710 O O . ARG A 1 95 ? -4.559 5.986 1.438 1.00 98.62 95 ARG A O 1
ATOM 717 N N . CYS A 1 96 ? -5.296 4.150 2.471 1.00 98.19 96 CYS A N 1
ATOM 718 C CA . CYS A 1 96 ? -4.157 4.060 3.388 1.00 98.19 96 CYS A CA 1
ATOM 719 C C . CYS A 1 96 ? -2.840 3.578 2.755 1.00 98.19 96 CYS A C 1
ATOM 721 O O . CYS A 1 96 ? -1.778 3.840 3.318 1.00 98.19 96 CYS A O 1
ATOM 723 N N . GLY A 1 97 ? -2.876 2.899 1.604 1.00 97.56 97 GLY A N 1
ATOM 724 C CA . GLY A 1 97 ? -1.690 2.243 1.036 1.00 97.56 97 GLY A CA 1
ATOM 725 C C . GLY A 1 97 ? -1.197 1.092 1.924 1.00 97.56 97 GLY A C 1
ATOM 726 O O . GLY A 1 97 ? -1.983 0.497 2.652 1.00 97.56 97 GLY A O 1
ATOM 727 N N . PHE A 1 98 ? 0.102 0.770 1.870 1.00 98.31 98 PHE A N 1
ATOM 728 C CA . PHE A 1 98 ? 0.763 -0.195 2.775 1.00 98.31 98 PHE A CA 1
ATOM 729 C C . PHE A 1 98 ? 0.019 -1.537 2.958 1.00 98.31 98 PHE A C 1
ATOM 731 O O . PHE A 1 98 ? -0.006 -2.082 4.062 1.00 98.31 98 PHE A O 1
ATOM 738 N N . THR A 1 99 ? -0.559 -2.085 1.884 1.00 98.12 99 THR A N 1
ATOM 739 C CA . THR A 1 99 ? -1.331 -3.343 1.933 1.00 98.12 99 THR A CA 1
ATOM 740 C C . THR A 1 99 ? -0.509 -4.511 2.499 1.00 98.12 99 THR A C 1
ATOM 742 O O . THR A 1 99 ? 0.728 -4.434 2.573 1.00 98.12 99 THR A O 1
ATOM 745 N N . ALA A 1 100 ? -1.187 -5.575 2.932 1.00 97.75 100 ALA A N 1
ATOM 746 C CA . ALA A 1 100 ? -0.580 -6.702 3.633 1.00 97.75 100 ALA A CA 1
ATOM 747 C C . ALA A 1 100 ? -0.736 -8.028 2.874 1.00 97.75 100 ALA A C 1
ATOM 749 O O . ALA A 1 100 ? -1.754 -8.287 2.241 1.00 97.75 100 ALA A O 1
ATOM 750 N N . GLU A 1 101 ? 0.278 -8.891 2.958 1.00 96.81 101 GLU A N 1
ATOM 751 C CA . GLU A 1 101 ? 0.251 -10.236 2.360 1.00 96.81 101 GLU A CA 1
ATOM 752 C C . GLU A 1 101 ? -0.814 -11.133 2.994 1.00 96.81 101 GLU A C 1
ATOM 754 O O . GLU A 1 101 ? -1.500 -11.867 2.292 1.00 96.81 101 GLU A O 1
ATOM 759 N N . ASN A 1 102 ? -1.020 -11.020 4.308 1.00 94.81 102 ASN A N 1
ATOM 760 C CA . ASN A 1 102 ? -2.023 -11.794 5.039 1.00 94.81 102 ASN A CA 1
ATOM 761 C C . ASN A 1 102 ? -3.470 -11.299 4.850 1.00 94.81 102 ASN A C 1
ATOM 763 O O . ASN A 1 102 ? -4.354 -11.870 5.476 1.00 94.81 102 ASN A O 1
ATOM 767 N N . SER A 1 103 ? -3.689 -10.277 4.016 1.00 95.44 103 SER A N 1
ATOM 768 C CA . SER A 1 103 ? -5.002 -9.827 3.529 1.00 95.44 103 SER A CA 1
ATOM 769 C C . SER A 1 103 ? -5.073 -9.840 1.997 1.00 95.44 103 SER A C 1
ATOM 771 O O . SER A 1 103 ? -5.783 -9.043 1.396 1.00 95.44 103 SER A O 1
ATOM 773 N N . PHE A 1 104 ? -4.208 -10.627 1.341 1.00 96.31 104 PHE A N 1
ATOM 774 C CA . PHE A 1 104 ? -4.088 -10.700 -0.122 1.00 96.31 104 PHE A CA 1
ATOM 775 C C . PHE A 1 104 ? -3.949 -9.330 -0.831 1.00 96.31 104 PHE A C 1
ATOM 777 O O . PHE A 1 104 ? -4.275 -9.172 -2.001 1.00 96.31 104 PHE A O 1
ATOM 784 N N . GLY A 1 105 ? -3.431 -8.310 -0.142 1.00 95.94 105 GLY A N 1
ATOM 785 C CA . GLY A 1 105 ? -3.300 -6.963 -0.698 1.00 95.94 105 GLY A CA 1
ATOM 786 C C . GLY A 1 105 ? -4.564 -6.097 -0.667 1.00 95.94 105 GLY A C 1
ATOM 787 O O . GLY A 1 105 ? -4.585 -5.088 -1.370 1.00 95.94 105 GLY A O 1
ATOM 788 N N . ALA A 1 106 ? -5.567 -6.434 0.153 1.00 96.25 106 ALA A N 1
ATOM 789 C CA . ALA A 1 106 ? -6.761 -5.613 0.365 1.00 96.25 106 ALA A CA 1
ATOM 790 C C . ALA A 1 106 ? -6.434 -4.124 0.593 1.00 96.25 106 ALA A C 1
ATOM 792 O O . ALA A 1 106 ? -5.506 -3.761 1.334 1.00 96.25 106 ALA A O 1
ATOM 793 N N . PHE A 1 107 ? -7.206 -3.247 -0.055 1.00 97.62 107 PHE A N 1
ATOM 794 C CA . PHE A 1 107 ? -7.122 -1.815 0.193 1.00 97.62 107 PHE A CA 1
ATOM 795 C C . PHE A 1 107 ? -7.911 -1.441 1.437 1.00 97.62 107 PHE A C 1
ATOM 797 O O . PHE A 1 107 ? -9.083 -1.764 1.564 1.00 97.62 107 PHE A O 1
ATOM 804 N N . SER A 1 108 ? -7.259 -0.681 2.310 1.00 98.38 108 SER A N 1
ATOM 805 C CA . SER A 1 108 ? -7.890 -0.082 3.479 1.00 98.38 108 SER A CA 1
ATOM 806 C C . SER A 1 108 ? -8.121 1.406 3.279 1.00 98.38 108 SER A C 1
ATOM 808 O O . SER A 1 108 ? -7.362 2.102 2.582 1.00 98.38 108 SER A O 1
ATOM 810 N N . TYR A 1 109 ? -9.169 1.889 3.932 1.00 98.75 109 TYR A N 1
ATOM 811 C CA . TYR A 1 109 ? -9.645 3.256 3.803 1.00 98.75 109 TYR A CA 1
ATOM 812 C C . TYR A 1 109 ? -9.778 3.909 5.171 1.00 98.75 109 TYR A C 1
ATOM 814 O O . TYR A 1 109 ? -10.272 3.294 6.109 1.00 98.75 109 TYR A O 1
ATOM 822 N N . LEU A 1 110 ? -9.376 5.172 5.279 1.00 98.81 110 LEU A N 1
ATOM 823 C CA . LEU A 1 110 ? -9.676 6.043 6.409 1.00 98.81 110 LEU A CA 1
ATOM 824 C C . LEU A 1 110 ? -10.775 7.017 5.979 1.00 98.81 110 LEU A C 1
ATOM 826 O O . LEU A 1 110 ? -10.623 7.708 4.977 1.00 98.81 110 LEU A O 1
ATOM 830 N N . ILE A 1 111 ? -11.849 7.096 6.754 1.00 98.69 111 ILE A N 1
ATOM 831 C CA . ILE A 1 111 ? -12.961 8.025 6.548 1.00 98.69 111 ILE A CA 1
ATOM 832 C C . ILE A 1 111 ? -12.946 9.008 7.715 1.00 98.69 111 ILE A C 1
ATOM 834 O O . ILE A 1 111 ? -13.136 8.609 8.872 1.00 98.69 111 ILE A O 1
ATOM 838 N N . GLN A 1 112 ? -12.683 10.284 7.432 1.00 98.31 112 GLN A N 1
ATOM 839 C CA . GLN A 1 112 ? -12.715 11.322 8.456 1.00 98.31 112 GLN A CA 1
ATOM 840 C C . GLN A 1 112 ? -14.152 11.676 8.815 1.00 98.31 112 GLN A C 1
ATOM 842 O O . GLN A 1 112 ? -15.008 11.798 7.951 1.00 98.31 112 GLN A O 1
ATOM 847 N N . HIS A 1 113 ? -14.432 11.849 10.104 1.00 96.12 113 HIS A N 1
ATOM 848 C CA . HIS A 1 113 ? -15.777 12.210 10.535 1.00 96.12 113 HIS A CA 1
ATOM 849 C C . HIS A 1 113 ? -15.736 13.040 11.827 1.00 96.12 113 HIS A C 1
ATOM 851 O O . HIS A 1 113 ? -14.967 12.701 12.732 1.00 96.12 113 HIS A O 1
ATOM 857 N N . PRO A 1 114 ? -16.585 14.080 11.986 1.00 94.44 114 PRO A N 1
ATOM 858 C CA . PRO A 1 114 ? -16.560 14.957 13.165 1.00 94.44 114 PRO A CA 1
ATOM 859 C C . PRO A 1 114 ? -16.704 14.232 14.511 1.00 94.44 114 PRO A C 1
ATOM 861 O O . PRO A 1 114 ? -16.158 14.673 15.516 1.00 94.44 114 PRO A O 1
ATOM 864 N N . ASN A 1 115 ? -17.406 13.093 14.533 1.00 94.75 115 ASN A N 1
ATOM 865 C CA . ASN A 1 115 ? -17.617 12.282 15.742 1.00 94.75 115 ASN A CA 1
ATOM 866 C C . ASN A 1 115 ? -16.580 11.153 15.923 1.00 94.75 115 ASN A C 1
ATOM 868 O O . ASN A 1 115 ? -16.795 10.235 16.720 1.00 94.75 115 ASN A O 1
ATOM 872 N N . GLY A 1 116 ? -15.474 11.210 15.182 1.00 97.00 116 GLY A N 1
ATOM 873 C CA . GLY A 1 116 ? -14.388 10.236 15.197 1.00 97.00 116 GLY A CA 1
ATOM 874 C C . GLY A 1 116 ? -14.327 9.414 13.914 1.00 97.00 116 GLY A C 1
ATOM 875 O O . GLY A 1 116 ? -15.350 8.930 13.428 1.00 97.00 116 GLY A O 1
ATOM 876 N N . ASN A 1 117 ? -13.110 9.246 13.402 1.00 98.62 117 ASN A N 1
ATOM 877 C CA . ASN A 1 117 ? -12.845 8.598 12.121 1.00 98.62 117 ASN A CA 1
ATOM 878 C C . ASN A 1 117 ? -13.190 7.103 12.146 1.00 98.62 117 ASN A C 1
ATOM 880 O O . ASN A 1 117 ? -13.075 6.435 13.183 1.00 98.62 117 ASN A O 1
ATOM 884 N N . ALA A 1 118 ? -13.538 6.571 10.979 1.00 98.56 118 ALA A N 1
ATOM 885 C CA . ALA A 1 118 ? -13.649 5.139 10.745 1.00 98.56 118 ALA A CA 1
ATOM 886 C C . ALA A 1 118 ? -12.506 4.662 9.844 1.00 98.56 118 ALA A C 1
ATOM 888 O O . ALA A 1 118 ? -12.043 5.399 8.977 1.00 98.56 118 ALA A O 1
ATOM 889 N N . MET A 1 119 ? -12.064 3.427 10.041 1.00 98.69 119 MET A N 1
ATOM 890 C CA . MET A 1 119 ? -11.201 2.721 9.104 1.00 98.69 119 MET A CA 1
ATOM 891 C C . MET A 1 119 ? -11.946 1.491 8.581 1.00 98.69 119 MET A C 1
ATOM 893 O O . MET A 1 119 ? -12.566 0.786 9.375 1.00 98.69 119 MET A O 1
ATOM 897 N N . VAL A 1 120 ? -11.920 1.276 7.267 1.00 98.62 120 VAL A N 1
ATOM 898 C CA . VAL A 1 120 ? -12.454 0.077 6.605 1.00 98.62 120 VAL A CA 1
ATOM 899 C C . VAL A 1 120 ? -11.277 -0.788 6.196 1.00 98.62 120 VAL A C 1
ATOM 901 O O . VAL A 1 120 ? -10.421 -0.314 5.443 1.00 98.62 120 VAL A O 1
ATOM 904 N N . ASP A 1 121 ? -11.248 -2.010 6.723 1.00 98.19 121 ASP A N 1
ATOM 905 C CA . ASP A 1 121 ? -10.136 -2.959 6.685 1.00 98.19 121 ASP A CA 1
ATOM 906 C C . ASP A 1 121 ? -8.826 -2.367 7.208 1.00 98.19 121 ASP A C 1
ATOM 908 O O . ASP A 1 121 ? -8.707 -1.170 7.465 1.00 98.19 121 ASP A O 1
ATOM 912 N N . SER A 1 122 ? -7.815 -3.199 7.446 1.00 96.75 122 SER A N 1
ATOM 913 C CA . SER A 1 122 ? -6.541 -2.694 7.974 1.00 96.75 122 SER A CA 1
ATOM 914 C C . SER A 1 122 ? -5.385 -2.938 7.004 1.00 96.75 122 SER A C 1
ATOM 916 O O . SER A 1 122 ? -5.318 -3.988 6.372 1.00 96.75 122 SER A O 1
ATOM 918 N N . PRO A 1 123 ? -4.454 -1.980 6.851 1.00 97.88 123 PRO A N 1
ATOM 919 C CA . PRO A 1 123 ? -3.198 -2.210 6.149 1.00 97.88 123 PRO A CA 1
ATOM 920 C C . PRO A 1 123 ? -2.174 -2.839 7.102 1.00 97.88 123 PRO A C 1
ATOM 922 O O . PRO A 1 123 ? -2.451 -3.079 8.278 1.00 97.88 123 PRO A O 1
ATOM 925 N N . ARG A 1 124 ? -0.931 -3.010 6.640 1.00 98.19 124 ARG A N 1
ATOM 926 C CA . ARG A 1 124 ? 0.201 -3.196 7.558 1.00 98.19 124 ARG A CA 1
ATOM 927 C C . ARG A 1 124 ? 0.317 -1.995 8.495 1.00 98.19 124 ARG A C 1
ATOM 929 O O . ARG A 1 124 ? 0.176 -0.842 8.081 1.00 98.19 124 ARG A O 1
ATOM 936 N N . PHE A 1 125 ? 0.682 -2.254 9.745 1.00 98.31 125 PHE A N 1
ATOM 937 C CA . PHE A 1 125 ? 0.949 -1.228 10.747 1.00 98.31 125 PHE A CA 1
ATOM 938 C C . PHE A 1 125 ? 2.294 -0.537 10.468 1.00 98.31 125 PHE A C 1
ATOM 940 O O . PHE A 1 125 ? 3.323 -0.814 11.088 1.00 98.31 125 PHE A O 1
ATOM 947 N N . ALA A 1 126 ? 2.304 0.352 9.475 1.00 97.94 126 ALA A N 1
ATOM 948 C CA . ALA A 1 126 ? 3.475 1.118 9.073 1.00 97.94 126 ALA A CA 1
ATOM 949 C C . ALA A 1 126 ? 3.587 2.410 9.898 1.00 97.94 126 ALA A C 1
ATOM 951 O O . ALA A 1 126 ? 2.707 3.266 9.843 1.00 97.94 126 ALA A O 1
ATOM 952 N N . GLY A 1 127 ? 4.698 2.592 10.621 1.00 98.12 127 GLY A N 1
ATOM 953 C CA . GLY A 1 127 ? 4.913 3.741 11.517 1.00 98.12 127 GLY A CA 1
ATOM 954 C C . GLY A 1 127 ? 4.585 5.120 10.913 1.00 98.12 127 GLY A C 1
ATOM 955 O O . GLY A 1 127 ? 3.860 5.882 11.553 1.00 98.12 127 GLY A O 1
ATOM 956 N N . PRO A 1 128 ? 5.041 5.452 9.687 1.00 97.94 128 PRO A N 1
ATOM 957 C CA . PRO A 1 128 ? 4.696 6.722 9.044 1.00 97.94 128 PRO A CA 1
ATOM 958 C C . PRO A 1 128 ? 3.194 6.908 8.789 1.00 97.94 128 PRO A C 1
ATOM 960 O O . PRO A 1 128 ? 2.675 8.002 9.005 1.00 97.94 128 PRO A O 1
ATOM 963 N N . LEU A 1 129 ? 2.495 5.848 8.369 1.00 98.50 129 LEU A N 1
ATOM 964 C CA . LEU A 1 129 ? 1.047 5.868 8.158 1.00 98.50 129 LEU A CA 1
ATOM 965 C C . LEU A 1 129 ? 0.317 6.063 9.491 1.00 98.50 129 LEU A C 1
ATOM 967 O O . LEU A 1 129 ? -0.525 6.947 9.611 1.00 98.50 129 LEU A O 1
ATOM 971 N N . VAL A 1 130 ? 0.683 5.280 10.508 1.00 98.62 130 VAL A N 1
ATOM 972 C CA . VAL A 1 130 ? 0.085 5.343 11.850 1.00 98.62 130 VAL A CA 1
ATOM 973 C C . VAL A 1 130 ? 0.246 6.731 12.456 1.00 98.62 130 VAL A C 1
ATOM 975 O O . VAL A 1 130 ? -0.719 7.277 12.983 1.00 98.62 130 VAL A O 1
ATOM 978 N N . LYS A 1 131 ? 1.439 7.331 12.344 1.00 98.44 131 LYS A N 1
ATOM 979 C CA . LYS A 1 131 ? 1.680 8.697 12.818 1.00 98.44 131 LYS A CA 1
ATOM 980 C C . LYS A 1 131 ? 0.722 9.694 12.164 1.00 98.44 131 LYS A C 1
ATOM 982 O O . LYS A 1 131 ? 0.185 10.555 12.845 1.00 98.44 131 LYS A O 1
ATOM 987 N N . ARG A 1 132 ? 0.503 9.579 10.857 1.00 98.19 132 ARG A N 1
ATOM 988 C CA . ARG A 1 132 ? -0.398 10.484 10.139 1.00 98.19 132 ARG A CA 1
ATOM 989 C C . ARG A 1 132 ? -1.851 10.286 10.504 1.00 98.19 132 ARG A C 1
ATOM 991 O O . ARG A 1 132 ? -2.556 11.268 10.661 1.00 98.19 132 ARG A O 1
ATOM 998 N N . ILE A 1 133 ? -2.284 9.041 10.668 1.00 98.56 133 ILE A N 1
ATOM 999 C CA . ILE A 1 133 ? -3.634 8.746 11.149 1.00 98.56 133 ILE A CA 1
ATOM 1000 C C . ILE A 1 133 ? -3.847 9.367 12.536 1.00 98.56 133 ILE A C 1
ATOM 1002 O O . ILE A 1 133 ? -4.896 9.952 12.782 1.00 98.56 133 ILE A O 1
ATOM 1006 N N . ASP A 1 134 ? -2.846 9.307 13.418 1.00 98.25 134 ASP A N 1
ATOM 1007 C CA . ASP A 1 134 ? -2.875 9.981 14.722 1.00 98.25 134 ASP A CA 1
ATOM 1008 C C . ASP A 1 134 ? -2.996 11.507 14.576 1.00 98.25 134 ASP A C 1
ATOM 1010 O O . ASP A 1 134 ? -3.905 12.105 15.150 1.00 98.25 134 ASP A O 1
ATOM 1014 N N . ASP A 1 135 ? -2.163 12.115 13.721 1.00 97.94 135 ASP A N 1
ATOM 1015 C CA . ASP A 1 135 ? -2.218 13.548 13.394 1.00 97.94 135 ASP A CA 1
ATOM 1016 C C . ASP A 1 135 ? -3.582 13.944 12.753 1.00 97.94 135 ASP A C 1
ATOM 1018 O O . ASP A 1 135 ? -4.000 15.098 12.839 1.00 97.94 135 ASP A O 1
ATOM 1022 N N . MET A 1 136 ? -4.305 12.989 12.150 1.00 97.69 136 MET A N 1
ATOM 1023 C CA . MET A 1 136 ? -5.642 13.142 11.548 1.00 97.69 136 MET A CA 1
ATOM 1024 C C . MET A 1 136 ? -6.809 12.843 12.511 1.00 97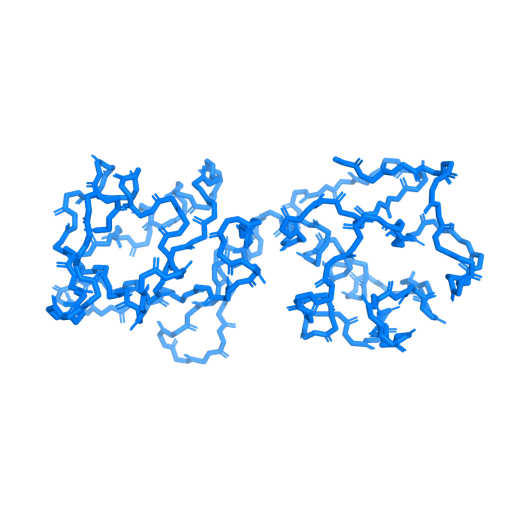.69 136 MET A C 1
ATOM 1026 O O . MET A 1 136 ? -7.963 12.795 12.072 1.00 97.69 136 MET A O 1
ATOM 1030 N N . GLY A 1 137 ? -6.544 12.644 13.807 1.00 97.88 137 GLY A N 1
ATOM 1031 C CA . GLY A 1 137 ? -7.569 12.409 14.836 1.00 97.88 137 GLY A CA 1
ATOM 1032 C C . GLY A 1 137 ? -7.773 10.942 15.230 1.00 97.88 137 GLY A C 1
ATOM 1033 O O . GLY A 1 137 ? -8.735 10.624 15.929 1.00 97.88 137 GLY A O 1
ATOM 1034 N N . GLY A 1 138 ? -6.880 10.046 14.805 1.00 98.44 138 GLY A N 1
ATOM 1035 C CA . GLY A 1 138 ? -6.899 8.629 15.161 1.00 98.44 138 GLY A CA 1
ATOM 1036 C C . GLY A 1 138 ? -8.022 7.843 14.485 1.00 98.44 138 GLY A C 1
ATOM 1037 O O . GLY A 1 138 ? -8.548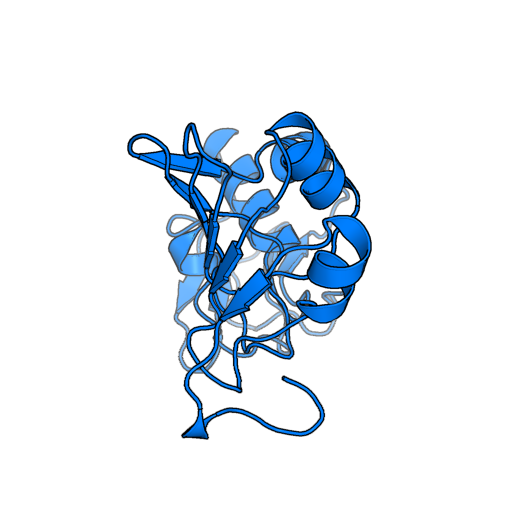 8.243 13.447 1.00 98.44 138 GLY A O 1
ATOM 1038 N N . ILE A 1 139 ? -8.377 6.697 15.072 1.00 98.62 139 ILE A N 1
ATOM 1039 C CA . ILE A 1 139 ? -9.445 5.808 14.595 1.00 98.62 139 ILE A CA 1
ATOM 1040 C C . ILE A 1 139 ? -10.392 5.548 15.760 1.00 98.62 139 ILE A C 1
ATOM 1042 O O . ILE A 1 139 ? -9.966 5.059 16.803 1.00 98.62 139 ILE A O 1
ATOM 1046 N N . ARG A 1 140 ? -11.683 5.833 15.581 1.00 98.62 140 ARG A N 1
ATOM 1047 C CA . ARG A 1 140 ? -12.718 5.489 16.562 1.00 98.62 140 ARG A CA 1
ATOM 1048 C C . ARG A 1 140 ? -13.298 4.101 16.302 1.00 98.62 140 ARG A C 1
ATOM 1050 O O . ARG A 1 140 ? -13.495 3.346 17.250 1.00 98.62 140 ARG A O 1
ATOM 1057 N N . ARG A 1 141 ? -13.590 3.776 15.039 1.00 98.50 141 ARG A N 1
ATOM 1058 C CA . ARG A 1 141 ? -14.149 2.478 14.626 1.00 98.50 141 ARG A CA 1
ATOM 1059 C C . ARG A 1 141 ? -13.292 1.842 13.541 1.00 98.50 141 ARG A C 1
ATOM 1061 O O . ARG A 1 141 ? -12.898 2.530 12.606 1.00 98.50 141 ARG A O 1
ATOM 1068 N N . LEU A 1 142 ? -13.043 0.546 13.657 1.00 98.50 142 LEU A N 1
ATOM 1069 C CA . LEU A 1 142 ? -12.400 -0.273 12.637 1.00 98.50 142 LEU A CA 1
ATOM 1070 C C . LEU A 1 142 ? -13.418 -1.301 12.139 1.00 98.50 142 LEU A C 1
ATOM 1072 O O . LEU A 1 142 ? -13.733 -2.256 12.845 1.00 98.50 142 LEU A O 1
ATOM 1076 N N . LEU A 1 143 ? -13.968 -1.057 10.956 1.00 98.19 143 LEU A N 1
ATOM 1077 C CA . LEU A 1 143 ? -14.877 -1.964 10.274 1.00 98.19 143 LEU A CA 1
ATOM 1078 C C . LEU A 1 143 ? -14.049 -2.950 9.452 1.00 98.19 143 LEU A C 1
ATOM 1080 O O . LEU A 1 143 ? -13.336 -2.533 8.547 1.00 98.19 143 LEU A O 1
ATOM 1084 N N . LEU A 1 144 ? -14.151 -4.233 9.769 1.00 98.00 144 LEU A N 1
ATOM 1085 C CA . LEU A 1 144 ? -13.519 -5.322 9.034 1.00 98.00 144 LEU A CA 1
ATOM 1086 C C . LEU A 1 144 ? -14.588 -5.978 8.162 1.00 98.00 144 LEU A C 1
ATOM 1088 O O . LEU A 1 144 ? -15.649 -6.359 8.666 1.00 98.00 144 LEU A O 1
ATOM 1092 N N . THR A 1 145 ? -14.339 -6.052 6.859 1.00 97.00 145 THR A N 1
ATOM 1093 C CA . THR A 1 145 ? -15.311 -6.535 5.874 1.00 97.00 145 THR A CA 1
ATOM 1094 C C . THR A 1 145 ? -15.546 -8.036 6.009 1.00 97.00 145 THR A C 1
ATOM 1096 O O . THR A 1 145 ? -16.702 -8.461 6.038 1.00 97.00 145 THR A O 1
ATOM 1099 N N . HIS A 1 146 ? -14.474 -8.816 6.158 1.00 94.94 146 HIS A N 1
ATOM 1100 C CA . HIS A 1 146 ? -14.511 -10.255 6.421 1.00 94.94 146 HIS A CA 1
ATOM 1101 C C . HIS A 1 146 ? -13.253 -10.761 7.144 1.00 94.94 146 HIS A C 1
ATOM 1103 O O . HIS A 1 146 ? -12.278 -10.033 7.327 1.00 94.94 146 HIS A O 1
ATOM 1109 N N . GLN A 1 147 ? -13.267 -12.036 7.556 1.00 95.00 147 GLN A N 1
ATOM 1110 C CA . GLN A 1 147 ? -12.189 -12.670 8.341 1.00 95.00 147 GLN A CA 1
ATOM 1111 C C . GLN A 1 147 ? -10.806 -12.672 7.658 1.00 95.00 147 GLN A C 1
ATOM 1113 O O . GLN A 1 147 ? -9.791 -12.789 8.346 1.00 95.00 147 GLN A O 1
ATOM 1118 N N . ASP A 1 148 ? -10.765 -12.565 6.328 1.00 92.94 148 ASP A N 1
ATOM 1119 C CA . ASP A 1 148 ? -9.518 -12.577 5.550 1.00 92.94 148 ASP A CA 1
ATOM 1120 C C . ASP A 1 148 ? -8.853 -11.186 5.441 1.00 92.94 148 ASP A C 1
ATOM 1122 O O . ASP A 1 148 ? -7.628 -11.106 5.365 1.00 92.94 148 ASP A O 1
ATOM 1126 N N . ASP A 1 149 ? -9.608 -10.087 5.570 1.00 92.38 149 ASP A N 1
ATOM 1127 C CA . ASP A 1 149 ? -9.111 -8.712 5.359 1.00 92.38 149 ASP A CA 1
ATOM 1128 C C . ASP A 1 149 ? -8.772 -7.985 6.669 1.00 92.38 149 ASP A C 1
ATOM 1130 O O . ASP A 1 149 ? -8.942 -6.778 6.857 1.00 92.38 149 ASP A O 1
ATOM 1134 N N . VAL A 1 150 ? -8.222 -8.752 7.611 1.00 94.19 150 VAL A N 1
ATOM 1135 C CA . VAL A 1 150 ? -7.952 -8.277 8.973 1.00 94.19 150 VAL A CA 1
ATOM 1136 C C . VAL A 1 150 ? -6.505 -7.851 9.221 1.00 94.19 150 VAL A C 1
ATOM 1138 O O . VAL A 1 150 ? -6.242 -7.259 10.255 1.00 94.19 150 VAL A O 1
ATOM 1141 N N . ALA A 1 151 ? -5.563 -8.116 8.311 1.00 96.25 151 ALA A N 1
ATOM 1142 C CA . ALA A 1 151 ? -4.144 -7.717 8.371 1.00 96.25 151 ALA A CA 1
ATOM 1143 C C . ALA A 1 151 ? -3.559 -7.459 9.788 1.00 96.25 151 ALA A C 1
ATOM 1145 O O . ALA A 1 151 ? -3.358 -8.399 10.556 1.00 96.25 151 ALA A O 1
ATOM 1146 N N . ASP A 1 152 ? -3.253 -6.199 10.126 1.00 97.94 152 ASP A N 1
ATOM 1147 C CA . ASP A 1 152 ? -2.676 -5.761 11.406 1.00 97.94 152 ASP A CA 1
ATOM 1148 C C . ASP A 1 152 ? -3.725 -5.100 12.334 1.00 97.94 152 ASP A C 1
ATOM 1150 O O . ASP A 1 152 ? -3.376 -4.288 13.199 1.00 97.94 152 ASP A O 1
ATOM 1154 N N . HIS A 1 153 ? -5.011 -5.438 12.186 1.00 97.69 153 HIS A N 1
ATOM 1155 C CA . HIS A 1 153 ? -6.135 -4.830 12.917 1.00 97.69 153 HIS A CA 1
ATOM 1156 C C . HIS A 1 153 ? -5.920 -4.730 14.433 1.00 97.69 153 HIS A C 1
ATOM 1158 O O . HIS A 1 153 ? -6.218 -3.702 15.039 1.00 97.69 153 HIS A O 1
ATOM 1164 N N . GLU A 1 154 ? -5.330 -5.760 15.045 1.00 97.56 154 GLU A N 1
ATOM 1165 C CA . GLU A 1 154 ? -5.020 -5.805 16.476 1.00 97.56 154 GLU A CA 1
ATOM 1166 C C . GLU A 1 154 ? -4.037 -4.700 16.891 1.00 97.56 154 GLU A C 1
ATOM 1168 O O . GLU A 1 154 ? -4.226 -4.063 17.923 1.00 97.56 154 GLU A O 1
ATOM 1173 N N . LYS A 1 155 ? -3.030 -4.386 16.068 1.00 98.44 155 LYS A N 1
ATOM 1174 C CA . LYS A 1 155 ? -2.081 -3.299 16.364 1.00 98.44 155 LYS A CA 1
ATOM 1175 C C . LYS A 1 155 ? -2.755 -1.931 16.275 1.00 98.44 155 LYS A C 1
ATOM 1177 O O . LYS A 1 155 ? -2.467 -1.046 17.080 1.00 98.44 155 LYS A O 1
ATOM 1182 N N . PHE A 1 156 ? -3.669 -1.754 15.318 1.00 98.50 156 PHE A N 1
ATOM 1183 C CA . PHE A 1 156 ? -4.484 -0.541 15.221 1.00 98.50 156 PHE A CA 1
ATOM 1184 C C . PHE A 1 156 ? -5.411 -0.392 16.434 1.00 98.50 156 PHE A C 1
ATOM 1186 O O . PHE A 1 156 ? -5.457 0.689 17.024 1.00 98.50 156 PHE A O 1
ATOM 1193 N N . HIS A 1 157 ? -6.060 -1.477 16.867 1.00 98.12 157 HIS A N 1
ATOM 1194 C CA . HIS A 1 157 ? -6.852 -1.505 18.098 1.00 98.12 157 HIS A CA 1
ATOM 1195 C C . HIS A 1 157 ? -6.015 -1.124 19.324 1.00 98.12 157 HIS A C 1
ATOM 1197 O O . HIS A 1 157 ? -6.382 -0.205 20.052 1.00 98.12 157 HIS A O 1
ATOM 1203 N N . GLN A 1 158 ? -4.844 -1.736 19.504 1.00 98.44 158 GLN A N 1
ATOM 1204 C CA . GLN A 1 158 ? -3.938 -1.426 20.614 1.00 98.44 158 GLN A CA 1
ATOM 1205 C C . GLN A 1 158 ? -3.457 0.034 20.607 1.00 98.44 158 GLN A C 1
ATOM 1207 O O . GLN A 1 158 ? -3.298 0.632 21.670 1.00 98.44 158 GLN A O 1
ATOM 1212 N N . ARG A 1 159 ? -3.227 0.630 19.427 1.00 98.38 159 ARG A N 1
ATOM 1213 C CA . ARG A 1 159 ? -2.738 2.014 19.307 1.00 98.38 159 ARG A CA 1
ATOM 1214 C C . ARG A 1 159 ? -3.819 3.076 19.502 1.00 98.38 159 ARG A C 1
ATOM 1216 O O . ARG A 1 159 ? -3.510 4.148 20.025 1.00 98.38 159 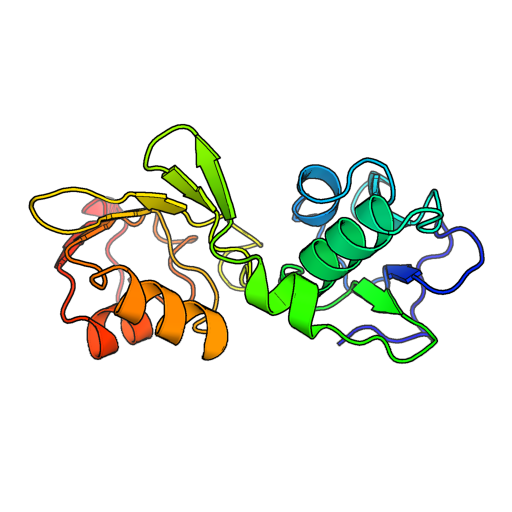ARG A O 1
ATOM 1223 N N . PHE A 1 160 ? -5.033 2.829 19.019 1.00 98.38 160 PHE A N 1
ATOM 1224 C CA . PHE A 1 160 ? -6.095 3.841 18.966 1.00 98.38 160 PHE A CA 1
ATOM 1225 C C . PHE A 1 160 ? -7.258 3.565 19.923 1.00 98.38 160 PHE A C 1
ATOM 1227 O O . PHE A 1 160 ? -8.097 4.439 20.114 1.00 98.38 160 PHE A O 1
ATOM 1234 N N . GLY A 1 161 ? -7.326 2.375 20.527 1.00 98.19 161 GLY A N 1
ATOM 1235 C CA . GLY A 1 161 ? -8.469 1.955 21.339 1.00 98.19 161 GLY A CA 1
ATOM 1236 C C . GLY A 1 161 ? -9.766 1.866 20.530 1.00 98.19 161 GLY A C 1
ATOM 1237 O O . GLY A 1 161 ? -10.846 2.058 21.084 1.00 98.19 161 GLY A O 1
ATOM 1238 N N . CYS A 1 162 ? -9.669 1.642 19.214 1.00 98.06 162 CYS A N 1
ATOM 1239 C CA . CYS A 1 162 ? -10.823 1.661 18.324 1.00 98.06 162 CYS A CA 1
ATOM 1240 C C . CYS A 1 162 ? -11.763 0.474 18.576 1.00 98.06 16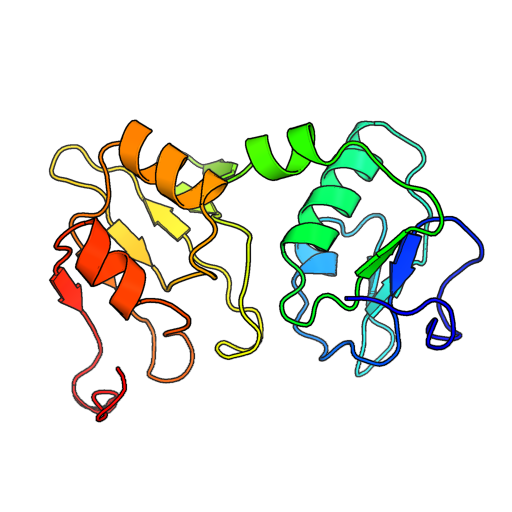2 CYS A C 1
ATOM 1242 O O . CYS A 1 162 ? -11.328 -0.639 18.879 1.00 98.06 162 CYS A O 1
ATOM 1244 N N . GLU A 1 163 ? -13.064 0.703 18.413 1.00 98.00 163 GLU A N 1
ATOM 1245 C CA . GLU A 1 163 ? -14.072 -0.357 18.405 1.00 98.00 163 GLU A CA 1
ATOM 1246 C C . GLU A 1 163 ? -13.946 -1.154 17.102 1.00 98.00 163 GLU A C 1
ATOM 1248 O O . GLU A 1 163 ? -14.085 -0.583 16.017 1.00 98.00 163 GLU A O 1
ATOM 1253 N N . ARG A 1 164 ? -13.686 -2.462 17.197 1.00 97.50 164 ARG A N 1
ATOM 1254 C CA . ARG A 1 164 ? -13.688 -3.354 16.032 1.00 97.50 164 ARG A CA 1
ATOM 1255 C C . ARG A 1 164 ? -15.094 -3.858 15.753 1.00 97.50 164 ARG A C 1
ATOM 1257 O O . ARG A 1 164 ? -15.766 -4.349 16.657 1.00 97.50 164 ARG A O 1
ATOM 1264 N N . VAL A 1 165 ? -15.509 -3.758 14.498 1.00 97.44 165 VAL A N 1
ATOM 1265 C CA . VAL A 1 165 ? -16.802 -4.231 14.006 1.00 97.44 165 VAL A CA 1
ATOM 1266 C C . VAL A 1 165 ? -16.535 -5.234 12.893 1.00 97.44 165 VAL A C 1
ATOM 1268 O O . VAL A 1 165 ? -15.893 -4.893 11.908 1.00 97.44 165 VAL A O 1
ATOM 1271 N N . LEU A 1 166 ? -17.030 -6.457 13.054 1.00 97.56 166 LEU A N 1
ATOM 1272 C CA . LEU A 1 166 ? -16.929 -7.542 12.080 1.00 97.56 166 LEU A CA 1
ATOM 1273 C C . LEU A 1 166 ? -18.246 -8.320 12.086 1.00 97.56 166 LEU A C 1
ATOM 1275 O O . LEU A 1 166 ? -18.938 -8.380 13.110 1.00 97.56 166 LEU A O 1
ATOM 1279 N N . HIS A 1 167 ? -18.609 -8.916 10.952 1.00 97.25 167 HIS A N 1
ATOM 1280 C CA . HIS A 1 167 ? -19.776 -9.784 10.899 1.00 97.25 167 HIS A CA 1
ATOM 1281 C C . HIS A 1 167 ? -19.615 -10.963 11.872 1.00 97.25 167 HIS A C 1
ATOM 1283 O O . HIS A 1 167 ? -18.565 -11.597 11.933 1.00 97.25 167 HIS A O 1
ATOM 1289 N N . ARG A 1 168 ? -20.669 -11.292 12.629 1.00 96.94 168 ARG A N 1
ATOM 1290 C CA . ARG A 1 168 ? -20.603 -12.310 13.696 1.00 96.94 168 ARG A CA 1
ATOM 1291 C C . ARG A 1 168 ? -20.110 -13.678 13.199 1.00 96.94 168 ARG A C 1
ATOM 1293 O O . ARG A 1 168 ? -19.426 -14.382 13.933 1.00 96.94 168 ARG A O 1
ATOM 1300 N N . ASP A 1 169 ? -20.456 -14.037 11.961 1.00 97.06 169 ASP A N 1
ATOM 1301 C CA . ASP A 1 169 ? -20.112 -15.339 11.381 1.00 97.06 169 ASP A CA 1
ATOM 1302 C C . ASP A 1 169 ? -18.648 -15.395 10.920 1.00 97.06 169 ASP A C 1
ATOM 1304 O O . ASP A 1 169 ? -18.135 -16.489 10.695 1.00 97.06 169 ASP A O 1
ATOM 1308 N N . ASP A 1 170 ? -17.958 -14.253 10.875 1.00 96.38 170 ASP A N 1
ATOM 1309 C CA . ASP A 1 170 ? -16.532 -14.122 10.560 1.00 96.38 170 ASP A CA 1
ATOM 1310 C C . ASP A 1 170 ? -15.659 -13.968 11.806 1.00 96.38 170 ASP A C 1
ATOM 1312 O O . ASP A 1 170 ? -14.436 -13.930 11.706 1.00 96.38 170 ASP A O 1
ATOM 1316 N N . VAL A 1 171 ? -16.260 -13.964 12.999 1.00 94.88 171 VAL A N 1
ATOM 1317 C CA . VAL A 1 171 ? -15.503 -13.942 14.250 1.00 94.88 171 VAL A CA 1
ATOM 1318 C C . VAL A 1 171 ? -14.806 -15.289 14.456 1.00 94.88 171 VAL A C 1
ATOM 1320 O O . VAL A 1 171 ? -15.420 -16.362 14.511 1.00 94.88 171 VAL A O 1
ATOM 1323 N N . ARG A 1 172 ? -13.484 -15.224 14.570 1.00 92.00 172 ARG A N 1
ATOM 1324 C CA . ARG A 1 172 ? -12.535 -16.311 14.825 1.00 92.00 172 ARG A CA 1
ATOM 1325 C C . ARG A 1 172 ? -11.573 -15.886 15.931 1.00 92.00 172 ARG A C 1
ATOM 1327 O O . ARG A 1 172 ? -11.532 -14.739 16.345 1.00 92.00 172 ARG A O 1
ATOM 1334 N N . ALA A 1 173 ? -10.704 -16.798 16.365 1.00 89.12 173 ALA A N 1
ATOM 1335 C CA . ALA A 1 173 ? -9.699 -16.501 17.391 1.00 89.12 173 ALA A CA 1
ATOM 1336 C C . ALA A 1 173 ? -8.687 -15.391 17.012 1.00 89.12 173 ALA A C 1
ATOM 1338 O O . ALA A 1 173 ? -7.974 -14.911 17.887 1.00 89.12 173 ALA A O 1
ATOM 1339 N N . ARG A 1 174 ? -8.573 -15.024 15.725 1.00 83.50 174 ARG A N 1
ATOM 1340 C CA . ARG A 1 174 ? -7.578 -14.062 15.204 1.00 83.50 174 ARG A CA 1
ATOM 1341 C C . ARG A 1 174 ? -8.191 -12.788 14.599 1.00 83.50 174 ARG A C 1
ATOM 1343 O O . ARG A 1 174 ? -7.449 -11.989 14.030 1.00 83.50 174 ARG A O 1
ATOM 1350 N N . THR A 1 175 ? -9.505 -12.615 14.704 1.00 84.12 175 THR A N 1
ATOM 1351 C CA . THR A 1 175 ? -10.290 -11.532 14.085 1.00 84.12 175 THR A CA 1
ATOM 1352 C C . THR A 1 175 ? -11.124 -10.829 15.143 1.00 84.12 175 THR A C 1
ATOM 1354 O O . THR A 1 175 ? -11.767 -11.569 15.920 1.00 84.12 175 THR A O 1
#

pLDDT: mean 97.46, std 2.15, range [83.5, 98.88]

Radius of gyration: 16.6 Å; chains: 1; bounding box: 39×32×41 Å